Protein AF-A0A183C164-F1 (afdb_monomer_lite)

Foldseek 3Di:
DPDPPVVVVVVVVVVVVVVVVVVVVVVVVQVVLFVCQQVCQPPPCSQQPPPRPQKKAQPDPPDPDPGRIGGPVPPPPRPDIGD

Secondary structure (DSSP, 8-state):
--SHHHHHHHHHHHHHHHHHHHHHHHHHHHHHHHHHHHTTTT-HHHHHSTT-TTEEEE--SS---S-SEEEGGG-TT-SSEE-

Radius of gyration: 20.53 Å; chains: 1; bounding box: 67×19×35 Å

Sequence (83 aa):
MRFWVAASVLFAIVVVSLGKASEQQKKDDLRAKRQICQGFSSQYSACILQKYDQCAWCNDADYRGPHRCDVKSAMKGCLQIVQ

pLDDT: mean 72.92, std 12.19, range [46.06, 88.62]

Structure (mmCIF, N/CA/C/O backbone):
data_AF-A0A183C164-F1
#
_entry.id   AF-A0A183C164-F1
#
loop_
_atom_site.group_PDB
_atom_site.id
_atom_site.type_symbol
_atom_site.label_atom_id
_atom_site.label_alt_id
_atom_site.label_comp_id
_atom_site.label_asym_id
_atom_site.label_entity_id
_atom_site.label_seq_id
_atom_site.pdbx_PDB_ins_code
_atom_site.Cartn_x
_atom_site.Cartn_y
_atom_site.Cartn_z
_atom_site.occupancy
_atom_site.B_iso_or_equiv
_atom_site.auth_seq_id
_atom_site.auth_comp_id
_atom_site.auth_asym_id
_atom_site.auth_atom_id
_atom_site.pdbx_PDB_model_num
ATOM 1 N N . MET A 1 1 ? -56.654 10.828 16.999 1.00 46.12 1 MET A N 1
ATOM 2 C CA . MET A 1 1 ? -55.782 9.929 16.205 1.00 46.12 1 MET A CA 1
ATOM 3 C C . MET A 1 1 ? -54.669 10.735 15.510 1.00 46.12 1 MET A C 1
ATOM 5 O O . MET A 1 1 ? -54.782 10.996 14.325 1.00 46.12 1 MET A O 1
ATOM 9 N N . ARG A 1 2 ? -53.632 11.230 16.213 1.00 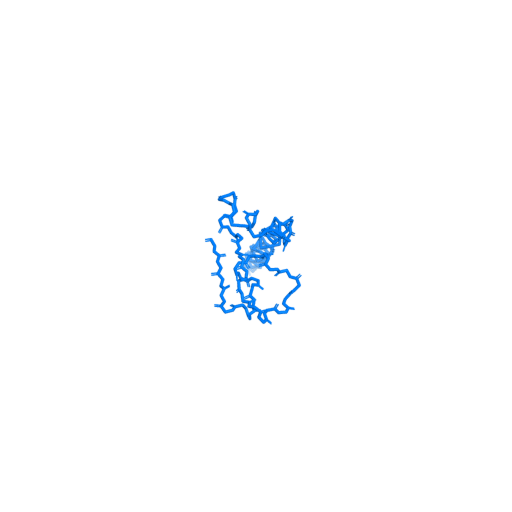48.97 2 ARG A N 1
ATOM 10 C CA . ARG A 1 2 ? -52.532 12.015 15.583 1.00 48.97 2 ARG A CA 1
ATOM 11 C C . ARG A 1 2 ? -51.160 11.833 16.267 1.00 48.97 2 ARG A C 1
ATOM 13 O O . ARG A 1 2 ? -50.343 12.737 16.232 1.00 48.97 2 ARG A O 1
ATOM 20 N N . PHE A 1 3 ? -50.894 10.684 16.892 1.00 46.06 3 PHE A N 1
ATOM 21 C CA . PHE A 1 3 ? -49.607 10.437 17.576 1.00 46.06 3 PHE A CA 1
ATOM 22 C C . PHE A 1 3 ? -48.676 9.459 16.844 1.00 46.06 3 PHE A C 1
ATOM 24 O O . PHE A 1 3 ? -47.525 9.310 17.230 1.00 46.06 3 PHE A O 1
ATOM 31 N N . TRP A 1 4 ? -49.131 8.830 15.757 1.00 49.09 4 TRP A N 1
ATOM 32 C CA . TRP A 1 4 ? -48.354 7.795 15.062 1.00 49.09 4 TRP A CA 1
ATOM 33 C C . TRP A 1 4 ? -47.408 8.323 13.973 1.00 49.09 4 TRP A C 1
ATOM 35 O O . TRP A 1 4 ? -46.435 7.659 13.645 1.00 49.09 4 TRP A O 1
ATOM 45 N N . VAL A 1 5 ? -47.635 9.528 13.442 1.00 51.97 5 VAL A N 1
ATOM 46 C CA . VAL A 1 5 ? -46.840 10.052 12.312 1.00 51.97 5 VAL A CA 1
ATOM 47 C C . VAL A 1 5 ? -45.482 10.606 12.764 1.00 51.97 5 VAL A C 1
ATOM 49 O O . VAL A 1 5 ? -44.490 10.472 12.054 1.00 51.97 5 VAL A O 1
ATOM 52 N N . ALA A 1 6 ? -45.400 11.185 13.966 1.00 52.22 6 ALA A N 1
ATOM 53 C CA . ALA A 1 6 ? -44.165 11.797 14.463 1.00 52.22 6 ALA A CA 1
ATOM 54 C C . ALA A 1 6 ? -43.059 10.763 14.751 1.00 52.22 6 ALA A C 1
ATOM 56 O O . ALA A 1 6 ? -41.886 11.021 14.487 1.00 52.22 6 ALA A O 1
ATOM 57 N N . ALA A 1 7 ? -43.432 9.572 15.230 1.00 53.53 7 ALA A N 1
ATOM 58 C CA . ALA A 1 7 ? -42.484 8.505 15.545 1.00 53.53 7 ALA A CA 1
ATOM 59 C C . ALA A 1 7 ? -41.797 7.937 14.288 1.00 53.53 7 ALA A C 1
ATOM 61 O O . ALA A 1 7 ? -40.596 7.671 14.309 1.00 53.53 7 ALA A O 1
ATOM 62 N N . SER A 1 8 ? -42.524 7.815 13.171 1.00 55.44 8 SER A N 1
ATOM 63 C CA . SER A 1 8 ? -41.977 7.295 11.910 1.00 55.44 8 SER A CA 1
ATOM 64 C C . SER A 1 8 ? -40.960 8.239 11.260 1.00 55.44 8 SER A C 1
ATOM 66 O O . SER A 1 8 ? -39.982 7.779 10.674 1.00 55.44 8 SER A O 1
ATOM 68 N N . VAL A 1 9 ? -41.148 9.557 11.394 1.00 56.38 9 VAL A N 1
ATOM 69 C CA . VAL A 1 9 ? -40.227 10.562 10.833 1.00 56.38 9 VAL A CA 1
ATOM 70 C C . VAL A 1 9 ? -38.914 10.609 11.620 1.00 56.38 9 VAL A C 1
ATOM 72 O O . VAL A 1 9 ? -37.840 10.651 11.023 1.00 56.38 9 VAL A O 1
ATOM 75 N N . LEU A 1 10 ? -38.981 10.522 12.953 1.00 56.09 10 LEU A N 1
ATOM 76 C CA . LEU A 1 10 ? -37.794 10.448 13.812 1.00 56.09 10 LEU A CA 1
ATOM 77 C C . LEU A 1 10 ? -36.955 9.196 13.522 1.00 56.09 10 LEU A C 1
ATOM 79 O O . LEU A 1 10 ? -35.732 9.287 13.423 1.00 56.09 10 LEU A O 1
ATOM 83 N N . PHE A 1 11 ? -37.603 8.049 13.305 1.00 56.28 11 PHE A N 1
ATOM 84 C CA . PHE A 1 11 ? -36.906 6.810 12.954 1.00 56.28 11 PHE A CA 1
ATOM 85 C C . PHE A 1 11 ? -36.185 6.913 11.602 1.00 56.28 11 PHE A C 1
ATOM 87 O O . PHE A 1 11 ? -35.027 6.515 11.487 1.00 56.28 11 PHE A O 1
ATOM 94 N N . ALA A 1 12 ? -36.823 7.509 10.590 1.00 58.09 12 ALA A N 1
ATOM 95 C CA . ALA A 1 12 ? -36.212 7.691 9.273 1.00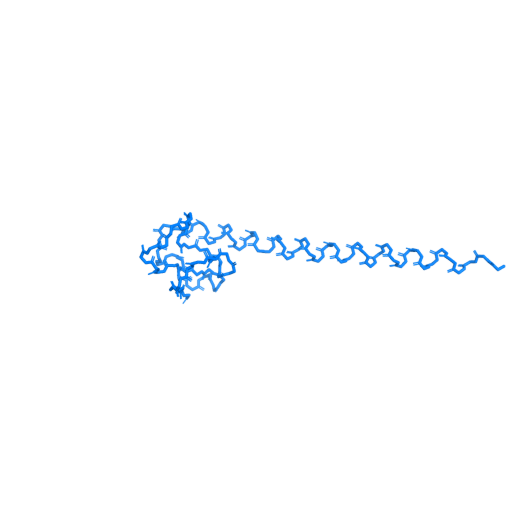 58.09 12 ALA A CA 1
ATOM 96 C C . ALA A 1 12 ? -34.974 8.609 9.314 1.00 58.09 12 ALA A C 1
ATOM 98 O O . ALA A 1 12 ? -33.957 8.305 8.690 1.00 58.09 12 ALA A O 1
ATOM 99 N N . ILE A 1 13 ? -35.021 9.702 10.084 1.00 59.78 13 ILE A N 1
ATOM 100 C CA . ILE A 1 13 ? -33.893 10.641 10.211 1.00 59.78 13 ILE A CA 1
ATOM 101 C C . ILE A 1 13 ? -32.706 9.979 10.921 1.00 59.78 13 ILE A C 1
ATOM 103 O O . ILE A 1 13 ? -31.563 10.135 10.483 1.00 59.78 13 ILE A O 1
ATOM 107 N N . VAL A 1 14 ? -32.960 9.204 11.979 1.00 58.69 14 VAL A N 1
ATOM 108 C CA . VAL A 1 14 ? -31.911 8.484 12.719 1.00 58.69 14 VAL A CA 1
ATOM 109 C C . VAL A 1 14 ? -31.226 7.450 11.819 1.00 58.69 14 VAL A C 1
ATOM 111 O O . VAL A 1 14 ? -29.999 7.442 11.730 1.00 58.69 14 VAL A O 1
ATOM 114 N N . VAL A 1 15 ? -31.990 6.651 11.066 1.00 59.31 15 VAL A N 1
ATOM 115 C CA . VAL A 1 15 ? -31.435 5.633 10.152 1.00 59.31 15 VAL A CA 1
ATOM 116 C C . VAL A 1 15 ? -30.619 6.266 9.016 1.00 59.31 15 VAL A C 1
ATOM 118 O O . VAL A 1 15 ? -29.525 5.793 8.706 1.00 59.31 15 VAL A O 1
ATOM 121 N N . VAL A 1 16 ? -31.087 7.375 8.432 1.00 59.00 16 VAL A N 1
ATOM 122 C CA . VAL A 1 16 ? -30.343 8.102 7.384 1.00 59.00 16 VAL A CA 1
ATOM 123 C C . VAL A 1 16 ? -29.051 8.722 7.927 1.00 59.00 16 VAL A C 1
ATOM 125 O O . VAL A 1 16 ? -28.035 8.748 7.226 1.00 59.00 16 VAL A O 1
ATOM 128 N N . SER A 1 17 ? -29.063 9.194 9.174 1.00 57.44 17 SER A N 1
ATOM 129 C CA . SER A 1 17 ? -27.886 9.787 9.824 1.00 57.44 17 SER A CA 1
ATOM 130 C C . SER A 1 17 ? -26.832 8.729 10.168 1.00 57.44 17 SER A C 1
ATOM 132 O O . SER A 1 17 ? -25.644 8.949 9.931 1.00 57.44 17 SER A O 1
ATOM 134 N N . LEU A 1 18 ? -27.264 7.552 10.633 1.00 57.09 18 LEU A N 1
ATOM 135 C CA . LEU A 1 18 ? -26.402 6.383 10.857 1.00 57.09 18 LEU A CA 1
ATOM 136 C C . LEU A 1 18 ? -25.788 5.855 9.552 1.00 57.09 18 LEU A C 1
ATOM 138 O O . LEU A 1 18 ? -24.591 5.564 9.510 1.00 57.09 18 LEU A O 1
ATOM 142 N N . GLY A 1 19 ? -26.572 5.791 8.470 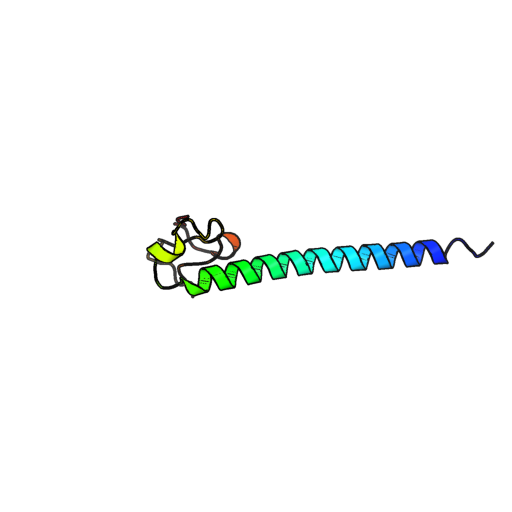1.00 57.56 19 GLY A N 1
ATOM 143 C CA . GLY A 1 19 ? -26.081 5.378 7.150 1.00 57.56 19 GLY A CA 1
ATOM 144 C C . GLY A 1 19 ? -24.994 6.310 6.605 1.00 57.56 19 GLY A C 1
ATOM 145 O O . GLY A 1 19 ? -23.939 5.848 6.166 1.00 57.56 19 GLY A O 1
ATOM 146 N N . LYS A 1 20 ? -25.199 7.630 6.720 1.00 59.38 20 LYS A N 1
ATOM 147 C CA . LYS A 1 20 ? -24.196 8.633 6.324 1.00 59.38 20 LYS A CA 1
ATOM 148 C C . LYS A 1 20 ? -22.918 8.554 7.164 1.00 59.38 20 LYS A C 1
ATOM 150 O O . LYS A 1 20 ? -21.828 8.672 6.607 1.00 59.38 20 LYS A O 1
ATOM 155 N N . ALA A 1 21 ? -23.031 8.325 8.473 1.00 61.62 21 ALA A N 1
ATOM 156 C CA . ALA A 1 21 ? -21.870 8.205 9.354 1.00 61.62 21 ALA A CA 1
ATOM 157 C C . ALA A 1 21 ? -20.986 7.003 8.982 1.00 61.62 21 ALA A C 1
ATOM 159 O O . ALA A 1 21 ? -19.767 7.139 8.921 1.00 61.62 21 ALA A O 1
ATOM 160 N N . SER A 1 22 ? -21.588 5.855 8.657 1.00 62.84 22 SER A N 1
ATOM 161 C CA . SER A 1 22 ? -20.845 4.636 8.305 1.00 62.84 22 SER A CA 1
ATOM 162 C C . SER A 1 22 ? -20.081 4.763 6.977 1.00 62.84 22 SER A C 1
ATOM 164 O O . SER A 1 22 ? -18.929 4.336 6.867 1.00 62.84 22 SER A O 1
ATOM 166 N N . GLU A 1 23 ? -20.672 5.421 5.973 1.00 67.12 23 GLU A N 1
ATOM 167 C CA . GLU A 1 23 ? -19.980 5.729 4.713 1.00 67.12 23 GLU A CA 1
ATOM 168 C C . GLU A 1 23 ? -18.805 6.687 4.908 1.00 67.12 23 GLU A C 1
ATOM 170 O O . GLU A 1 23 ? -17.744 6.509 4.302 1.00 67.12 23 GLU A O 1
ATOM 175 N N . GLN A 1 24 ? -18.987 7.699 5.756 1.00 70.44 24 GLN A N 1
ATOM 176 C CA . GLN A 1 24 ? -17.926 8.642 6.079 1.00 70.44 24 GLN A CA 1
ATOM 177 C C . GLN A 1 24 ? -16.784 7.940 6.822 1.00 70.44 24 GLN A C 1
ATOM 179 O O . GLN A 1 24 ? -15.622 8.159 6.494 1.00 70.44 24 GLN A O 1
ATOM 184 N N . GLN A 1 25 ? -17.115 7.035 7.745 1.00 71.38 25 GLN A N 1
ATOM 185 C CA . GLN A 1 25 ? -16.145 6.263 8.518 1.00 71.38 25 GLN A CA 1
ATOM 186 C C . GLN A 1 25 ? -15.299 5.343 7.625 1.00 71.38 25 GLN A C 1
ATOM 188 O O . GLN A 1 25 ? -14.082 5.290 7.775 1.00 71.38 25 GLN A O 1
ATOM 193 N N . LYS A 1 26 ? -15.909 4.685 6.628 1.00 71.94 26 LYS A N 1
ATOM 194 C CA . LYS A 1 26 ? -15.167 3.904 5.619 1.00 71.94 26 LYS A CA 1
ATOM 195 C C . LYS A 1 26 ? -14.232 4.765 4.774 1.00 71.94 26 LYS A C 1
ATOM 197 O O . LYS A 1 26 ? -13.127 4.334 4.457 1.00 71.94 26 LYS A O 1
ATOM 202 N N . LYS A 1 27 ? -14.674 5.959 4.371 1.00 75.94 27 LYS A N 1
ATOM 203 C CA . LYS A 1 27 ? -13.843 6.890 3.589 1.00 75.94 27 LYS A CA 1
ATOM 204 C C . LYS A 1 27 ? -12.665 7.406 4.414 1.00 75.94 27 LYS A C 1
ATOM 206 O O . LYS A 1 27 ? -11.570 7.537 3.872 1.00 75.94 27 LYS A O 1
ATOM 211 N N . ASP A 1 28 ? -12.889 7.666 5.698 1.00 81.00 28 ASP A N 1
ATOM 212 C CA . ASP A 1 28 ? -11.856 8.129 6.621 1.00 81.00 28 ASP A CA 1
ATOM 213 C C . ASP A 1 28 ? -10.816 7.038 6.910 1.00 81.00 28 ASP A C 1
ATOM 215 O O . ASP A 1 28 ? -9.622 7.283 6.767 1.00 81.00 28 ASP A O 1
ATOM 219 N N . ASP A 1 29 ? -11.259 5.800 7.149 1.00 79.94 29 ASP A N 1
ATOM 220 C CA . ASP A 1 29 ? -10.387 4.626 7.290 1.00 79.94 29 ASP A CA 1
ATOM 221 C C . ASP A 1 29 ? -9.500 4.420 6.051 1.00 79.94 29 ASP A C 1
ATOM 223 O O . ASP A 1 29 ? -8.281 4.270 6.159 1.00 79.94 29 ASP A O 1
ATOM 227 N N . LEU A 1 30 ? -10.088 4.498 4.851 1.00 78.62 30 LEU A N 1
ATOM 228 C CA . LEU A 1 30 ? -9.334 4.364 3.604 1.00 78.62 30 LEU A CA 1
ATOM 229 C C . LEU A 1 30 ? -8.301 5.486 3.440 1.00 78.62 30 LEU A C 1
ATOM 231 O O . LEU A 1 30 ? -7.198 5.248 2.947 1.00 78.62 30 LEU A O 1
ATOM 235 N N . ARG A 1 31 ? -8.657 6.710 3.845 1.00 82.88 31 ARG A N 1
ATOM 236 C CA . ARG A 1 31 ? -7.777 7.880 3.788 1.00 82.88 31 ARG A CA 1
ATOM 237 C C . ARG A 1 31 ? -6.623 7.759 4.782 1.00 82.88 31 ARG A C 1
ATOM 239 O O . ARG A 1 31 ? -5.484 8.000 4.386 1.00 82.88 31 ARG A O 1
ATOM 246 N N . ALA A 1 32 ? -6.899 7.347 6.017 1.00 82.62 32 ALA A N 1
ATOM 247 C CA . ALA A 1 32 ? -5.889 7.122 7.047 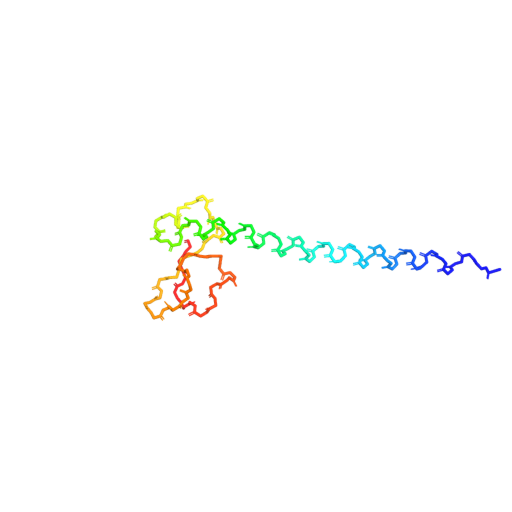1.00 82.62 32 ALA A CA 1
ATOM 248 C C . ALA A 1 32 ? -4.887 6.042 6.611 1.00 82.62 32 ALA A C 1
ATOM 250 O O . ALA A 1 32 ? -3.676 6.263 6.657 1.00 82.62 32 ALA A O 1
ATOM 251 N N . LYS A 1 33 ? -5.380 4.916 6.074 1.00 80.75 33 LYS A N 1
ATOM 252 C CA . LYS A 1 33 ? -4.533 3.853 5.504 1.00 80.75 33 LYS A CA 1
ATOM 253 C C . LYS A 1 33 ? -3.667 4.363 4.356 1.00 80.75 33 LYS A C 1
ATOM 255 O O . LYS A 1 33 ? -2.477 4.066 4.302 1.00 80.75 33 LYS A O 1
ATOM 260 N N . ARG A 1 34 ? -4.232 5.193 3.476 1.00 81.56 34 ARG A N 1
ATOM 261 C CA . ARG A 1 34 ? -3.488 5.833 2.383 1.00 81.56 34 ARG A CA 1
ATOM 262 C C . ARG A 1 34 ? -2.333 6.692 2.873 1.00 81.56 34 ARG A C 1
ATOM 264 O O . ARG A 1 34 ? -1.240 6.576 2.337 1.00 81.56 34 ARG A O 1
ATOM 271 N N . GLN A 1 35 ? -2.560 7.536 3.876 1.00 83.44 35 GLN A N 1
ATOM 272 C CA . GLN A 1 35 ? -1.517 8.415 4.414 1.00 83.44 35 GLN A CA 1
ATOM 273 C C . GLN A 1 35 ? -0.348 7.621 4.996 1.00 83.44 35 GLN A C 1
ATOM 275 O O . GLN A 1 35 ? 0.805 8.002 4.807 1.00 83.44 35 GLN A O 1
ATOM 280 N N . ILE A 1 36 ? -0.649 6.494 5.642 1.00 80.81 36 ILE A N 1
ATOM 281 C CA . ILE A 1 36 ? 0.360 5.570 6.149 1.00 80.81 36 ILE A CA 1
ATOM 282 C C . ILE A 1 36 ? 1.200 5.015 4.988 1.00 80.81 36 ILE A C 1
ATOM 284 O O . ILE A 1 36 ? 2.417 5.163 5.009 1.00 80.81 36 ILE A O 1
ATOM 288 N N . CYS A 1 37 ? 0.574 4.465 3.942 1.00 82.00 37 CYS A N 1
ATOM 289 C CA . CYS A 1 37 ? 1.300 3.891 2.799 1.00 82.00 37 CYS A CA 1
ATOM 290 C C . CYS A 1 37 ? 2.075 4.940 1.984 1.00 82.00 37 CYS A C 1
ATOM 292 O O . CYS A 1 37 ? 3.194 4.690 1.537 1.00 82.00 37 CYS A O 1
ATOM 294 N N . GLN A 1 38 ? 1.509 6.138 1.820 1.00 76.88 38 GLN A N 1
ATOM 295 C CA . GLN A 1 38 ? 2.147 7.240 1.096 1.00 76.88 38 GLN A CA 1
ATOM 296 C C . GLN A 1 38 ? 3.415 7.746 1.794 1.00 76.88 38 GLN A C 1
ATOM 298 O O . GLN A 1 38 ? 4.331 8.196 1.110 1.00 76.88 38 GLN A O 1
ATOM 303 N N . GLY A 1 39 ? 3.531 7.592 3.118 1.00 75.88 39 GLY A N 1
ATOM 304 C CA . GLY A 1 39 ? 4.778 7.856 3.849 1.00 75.88 39 GLY A CA 1
ATOM 305 C C . GLY A 1 39 ? 5.956 6.969 3.416 1.00 75.88 39 GLY A C 1
ATOM 306 O O . GLY A 1 39 ? 7.109 7.310 3.671 1.00 75.88 39 GLY A O 1
ATOM 307 N N . PHE A 1 40 ? 5.679 5.866 2.713 1.00 75.62 40 PHE A N 1
ATOM 308 C CA . PHE A 1 40 ? 6.659 4.881 2.250 1.00 75.62 40 PHE A CA 1
ATOM 309 C C . PHE A 1 40 ? 6.726 4.779 0.716 1.00 75.62 40 PHE A C 1
ATOM 311 O O . PHE A 1 40 ? 7.322 3.843 0.181 1.00 75.62 40 PHE A O 1
ATOM 318 N N . SER A 1 41 ? 6.165 5.753 -0.016 1.00 68.94 41 SER A N 1
ATOM 319 C CA . SER A 1 41 ? 6.020 5.714 -1.482 1.00 68.94 41 SER A CA 1
ATOM 320 C C . SER A 1 41 ? 7.316 5.534 -2.274 1.00 68.94 41 SER A C 1
ATOM 322 O O . SER A 1 41 ? 7.257 5.118 -3.430 1.00 68.94 41 SER A O 1
ATOM 324 N N . SER A 1 42 ? 8.467 5.844 -1.672 1.00 69.12 42 SER A N 1
ATOM 325 C CA . SER A 1 42 ? 9.781 5.805 -2.326 1.00 69.12 42 SER A CA 1
ATOM 326 C C . SER A 1 42 ? 10.622 4.574 -1.981 1.00 69.12 42 SER A C 1
ATOM 328 O O . SER A 1 42 ? 11.688 4.402 -2.564 1.00 69.12 42 SER A O 1
ATOM 330 N N . GLN A 1 43 ? 10.187 3.717 -1.051 1.00 76.88 43 GLN A N 1
ATOM 331 C CA . GLN A 1 43 ? 10.974 2.560 -0.616 1.00 76.88 43 GLN A CA 1
ATOM 332 C C . GLN A 1 43 ? 10.123 1.290 -0.597 1.00 76.88 43 GLN A C 1
ATOM 334 O O . GLN A 1 43 ? 9.273 1.122 0.274 1.00 76.88 43 GLN A O 1
ATOM 339 N N . TYR A 1 44 ? 10.411 0.370 -1.525 1.00 77.12 44 TYR A N 1
ATOM 340 C CA . TYR A 1 44 ? 9.778 -0.951 -1.597 1.00 77.12 44 TYR A CA 1
ATOM 341 C C . TYR A 1 44 ? 9.817 -1.663 -0.242 1.00 77.12 44 TYR A C 1
ATOM 343 O O . TYR A 1 44 ? 8.779 -1.989 0.319 1.00 77.12 44 TYR A O 1
ATOM 351 N N . SER A 1 45 ? 11.004 -1.807 0.346 1.00 79.19 45 SER A N 1
ATOM 352 C CA . SER A 1 45 ? 11.193 -2.470 1.640 1.00 79.19 45 SER A CA 1
ATOM 353 C C . SER A 1 45 ? 10.352 -1.851 2.756 1.00 79.19 45 SER A C 1
AT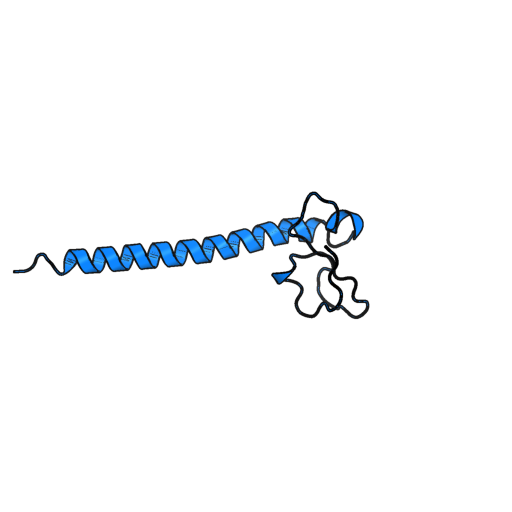OM 355 O O . SER A 1 45 ? 9.809 -2.585 3.570 1.00 79.19 45 SER A O 1
ATOM 357 N N . ALA A 1 46 ? 10.195 -0.526 2.779 1.00 78.06 46 ALA A N 1
ATOM 358 C CA . ALA A 1 46 ? 9.380 0.162 3.778 1.00 78.06 46 ALA A CA 1
ATOM 359 C C . ALA A 1 46 ? 7.869 -0.012 3.550 1.00 78.06 46 ALA A C 1
ATOM 361 O O . ALA A 1 46 ? 7.110 -0.010 4.515 1.00 78.06 46 ALA A O 1
ATOM 362 N N . CYS A 1 47 ? 7.454 -0.203 2.296 1.00 81.56 47 CYS A N 1
ATOM 363 C CA . CYS A 1 47 ? 6.072 -0.476 1.915 1.00 81.56 47 CYS A CA 1
ATOM 364 C C . CYS A 1 47 ? 5.623 -1.900 2.287 1.00 81.56 47 CYS A C 1
ATOM 366 O O . CYS A 1 47 ? 4.545 -2.062 2.849 1.00 81.56 47 CYS A O 1
ATOM 368 N N . ILE A 1 48 ? 6.459 -2.908 1.996 1.00 80.81 48 ILE A N 1
ATOM 369 C CA . ILE A 1 48 ? 6.168 -4.339 2.243 1.00 80.81 48 ILE A CA 1
ATOM 370 C C . ILE A 1 48 ? 6.558 -4.777 3.668 1.00 80.81 48 ILE A C 1
ATOM 372 O O . ILE A 1 48 ? 6.302 -5.901 4.095 1.00 80.81 48 ILE A O 1
ATOM 376 N N . LEU A 1 49 ? 7.237 -3.918 4.435 1.00 72.44 49 LEU A N 1
ATOM 377 C CA . LEU A 1 49 ? 7.592 -4.226 5.819 1.00 72.44 49 LEU A CA 1
ATOM 378 C C . LEU A 1 49 ? 6.308 -4.532 6.609 1.00 72.44 49 LEU A C 1
ATOM 380 O O . LEU A 1 49 ? 5.381 -3.725 6.623 1.00 72.44 49 LEU A O 1
ATOM 384 N N . GLN A 1 50 ? 6.290 -5.676 7.308 1.00 57.91 50 GLN A N 1
ATOM 385 C CA . GLN A 1 50 ? 5.124 -6.311 7.962 1.00 57.91 50 GLN A CA 1
ATOM 386 C C . GLN A 1 50 ? 4.258 -5.422 8.879 1.00 57.91 50 GLN A C 1
ATOM 388 O O . GLN A 1 50 ? 3.216 -5.857 9.363 1.00 57.91 50 GLN A O 1
ATOM 393 N N . LYS A 1 51 ? 4.658 -4.178 9.150 1.00 55.66 51 LYS A N 1
ATOM 394 C CA . LYS A 1 51 ? 3.868 -3.232 9.940 1.00 55.66 51 L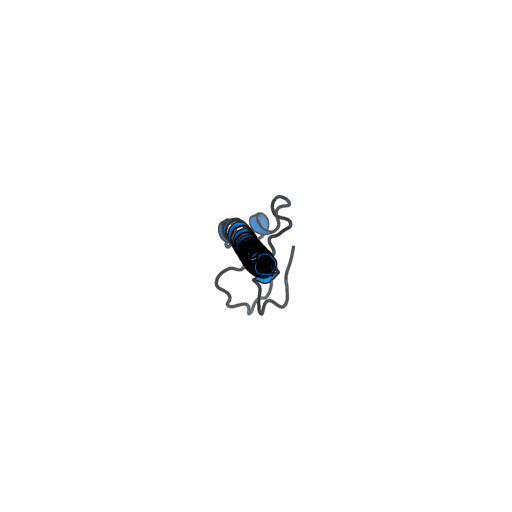YS A CA 1
ATOM 395 C C . LYS A 1 51 ? 2.624 -2.718 9.215 1.00 55.66 51 LYS A C 1
ATOM 397 O O . LYS A 1 51 ? 1.745 -2.179 9.886 1.00 55.66 51 LYS A O 1
ATOM 402 N N . TYR A 1 52 ? 2.517 -2.899 7.898 1.00 66.50 52 TYR A N 1
ATOM 403 C CA . TYR A 1 52 ? 1.400 -2.367 7.123 1.00 66.50 52 TYR A CA 1
ATOM 404 C C . TYR A 1 52 ? 0.812 -3.391 6.155 1.00 66.50 52 TYR A C 1
ATOM 406 O O . TYR A 1 52 ? 0.848 -3.191 4.950 1.00 66.50 52 TYR A O 1
ATOM 414 N N . ASP A 1 53 ? 0.176 -4.434 6.698 1.00 71.38 53 ASP A N 1
ATOM 415 C CA . ASP A 1 53 ? -0.595 -5.442 5.939 1.00 71.38 53 ASP A CA 1
ATOM 416 C C . ASP A 1 53 ? -1.573 -4.822 4.917 1.00 71.38 53 ASP A C 1
ATOM 418 O O . ASP A 1 53 ? -1.910 -5.410 3.905 1.00 71.38 53 ASP A O 1
ATOM 422 N N . GLN A 1 54 ? -1.999 -3.583 5.138 1.00 78.12 54 GLN A N 1
ATOM 423 C CA . GLN A 1 54 ? -2.911 -2.835 4.273 1.00 78.12 54 GLN A CA 1
ATOM 424 C C . GLN A 1 54 ? -2.253 -2.020 3.146 1.00 78.12 54 GLN A C 1
ATOM 426 O O . GLN A 1 54 ? -2.973 -1.474 2.301 1.00 78.12 54 GLN A O 1
ATOM 431 N N . CYS A 1 55 ? -0.924 -1.942 3.108 1.00 83.81 55 CYS A N 1
ATOM 432 C CA . CYS A 1 55 ? -0.170 -1.324 2.024 1.00 83.81 55 CYS A CA 1
ATOM 433 C C . CYS A 1 55 ? 0.252 -2.375 1.005 1.00 83.81 55 CYS A C 1
ATOM 435 O O . CYS A 1 55 ? 0.511 -3.524 1.339 1.00 83.81 55 CYS A O 1
ATOM 437 N N . ALA A 1 56 ? 0.316 -1.967 -0.251 1.00 86.75 56 ALA A N 1
ATOM 438 C CA . ALA A 1 56 ? 0.833 -2.781 -1.325 1.00 86.75 56 ALA A CA 1
ATOM 439 C C . ALA A 1 56 ? 1.786 -1.942 -2.174 1.00 86.75 56 ALA A C 1
ATOM 441 O O . ALA A 1 56 ? 1.730 -0.709 -2.164 1.00 86.75 56 ALA A O 1
ATOM 442 N N . TRP A 1 57 ? 2.661 -2.610 -2.913 1.00 88.12 57 TRP A N 1
ATOM 443 C CA . TRP A 1 57 ? 3.591 -2.009 -3.852 1.00 88.12 57 TRP A CA 1
ATOM 444 C C . TRP A 1 57 ? 3.273 -2.414 -5.283 1.00 88.12 57 TRP A C 1
ATOM 446 O O . TRP A 1 57 ? 3.081 -3.588 -5.585 1.00 88.12 57 TRP A O 1
ATOM 456 N N . CYS A 1 58 ? 3.317 -1.449 -6.189 1.00 88.62 58 CYS A N 1
ATOM 457 C CA . CYS A 1 58 ? 3.205 -1.688 -7.607 1.00 88.62 58 CYS A CA 1
ATOM 458 C C . CYS A 1 58 ? 4.582 -1.952 -8.235 1.00 88.62 58 CYS A C 1
ATOM 460 O O . CYS A 1 58 ? 5.380 -1.030 -8.450 1.00 88.62 58 CYS A O 1
ATOM 462 N N . ASN A 1 59 ? 4.840 -3.220 -8.558 1.00 86.94 59 ASN A N 1
ATOM 463 C CA . ASN A 1 59 ? 6.045 -3.699 -9.236 1.00 86.94 59 ASN A CA 1
ATOM 464 C C . ASN A 1 59 ? 5.927 -3.684 -10.772 1.00 86.94 59 ASN A C 1
ATOM 466 O O . ASN A 1 59 ? 6.715 -4.301 -11.480 1.00 86.94 59 ASN A O 1
ATOM 470 N N . ASP A 1 60 ? 4.925 -2.994 -11.302 1.00 88.00 60 ASP A N 1
ATOM 471 C CA . ASP A 1 60 ? 4.746 -2.852 -12.738 1.00 88.00 60 ASP A CA 1
ATOM 472 C C . ASP A 1 60 ? 5.698 -1.773 -13.290 1.00 88.00 60 ASP A C 1
ATOM 474 O O . ASP A 1 60 ? 5.803 -0.669 -12.741 1.00 88.00 60 ASP A O 1
ATOM 478 N N . ALA A 1 61 ? 6.459 -2.108 -14.333 1.00 84.38 61 ALA A N 1
ATOM 479 C CA . ALA A 1 61 ? 7.469 -1.213 -14.900 1.00 84.38 61 ALA A CA 1
ATOM 480 C C . ALA A 1 61 ? 6.833 0.005 -15.590 1.00 84.38 61 ALA A C 1
ATOM 482 O O . ALA A 1 61 ? 7.360 1.114 -15.478 1.00 84.38 61 ALA A O 1
ATOM 483 N N . ASP A 1 62 ? 5.673 -0.196 -16.217 1.00 87.19 62 ASP A N 1
ATOM 484 C CA . ASP A 1 62 ? 4.926 0.797 -16.990 1.00 87.19 62 ASP A CA 1
ATOM 485 C C . ASP A 1 62 ? 3.948 1.622 -16.143 1.00 87.19 62 ASP A C 1
ATOM 487 O O . ASP A 1 62 ? 3.328 2.571 -16.635 1.00 87.19 62 ASP A O 1
ATOM 491 N N . TYR A 1 63 ? 3.820 1.311 -14.853 1.00 84.88 63 TYR A N 1
ATOM 492 C CA . TYR A 1 63 ? 2.932 2.026 -13.950 1.00 84.88 63 TYR A CA 1
ATOM 493 C C . TYR A 1 63 ? 3.335 3.494 -13.786 1.00 84.88 63 TYR A C 1
ATOM 495 O O . TYR A 1 63 ? 4.382 3.835 -13.230 1.00 84.88 63 TYR A O 1
ATOM 503 N N . ARG A 1 64 ? 2.437 4.378 -14.235 1.00 83.00 64 ARG A N 1
ATOM 504 C CA . ARG A 1 64 ? 2.577 5.843 -14.173 1.00 83.00 64 ARG A CA 1
ATOM 505 C C . ARG A 1 64 ? 1.770 6.492 -13.050 1.00 83.00 64 ARG A C 1
ATOM 507 O O . ARG A 1 64 ? 1.462 7.680 -13.120 1.00 83.00 64 ARG A O 1
ATOM 514 N N . GLY A 1 65 ? 1.373 5.720 -12.041 1.00 77.62 65 GLY A N 1
ATOM 515 C CA . GLY A 1 65 ? 0.671 6.278 -10.892 1.00 77.62 65 GLY A CA 1
ATOM 516 C C . GLY A 1 65 ? 1.581 7.161 -10.028 1.00 77.62 65 GLY A C 1
ATOM 517 O O . GLY A 1 65 ? 2.803 7.012 -10.059 1.00 77.62 65 GLY A O 1
ATOM 518 N N . PRO A 1 66 ? 0.997 8.070 -9.229 1.00 75.56 66 PRO A N 1
ATOM 519 C CA . PRO A 1 66 ? 1.750 9.041 -8.432 1.00 75.56 66 PRO A CA 1
ATOM 520 C C . PRO A 1 66 ? 2.619 8.390 -7.346 1.00 75.56 66 PRO A C 1
ATOM 522 O O . PRO A 1 66 ? 3.670 8.920 -6.998 1.00 75.56 66 PRO A O 1
ATOM 525 N N . HIS A 1 67 ? 2.200 7.233 -6.826 1.00 81.88 67 HIS A N 1
ATOM 526 C CA . HIS A 1 67 ? 2.923 6.482 -5.803 1.00 81.88 67 HIS A CA 1
ATOM 527 C C . HIS A 1 67 ? 2.945 5.000 -6.158 1.00 81.88 67 HIS A C 1
ATOM 529 O O . HIS A 1 67 ? 1.905 4.426 -6.495 1.00 81.88 67 HIS A O 1
ATOM 535 N N . ARG A 1 68 ? 4.127 4.381 -6.046 1.00 84.75 68 ARG A N 1
ATOM 536 C CA . ARG A 1 68 ? 4.280 2.926 -6.165 1.00 84.75 68 ARG A CA 1
ATOM 537 C C . ARG A 1 68 ? 3.855 2.191 -4.896 1.00 84.75 68 ARG A C 1
ATOM 539 O O . ARG A 1 68 ? 3.468 1.047 -5.030 1.00 84.75 68 ARG A O 1
ATOM 546 N N . CYS A 1 69 ? 3.866 2.824 -3.718 1.00 86.75 69 CYS A N 1
ATOM 547 C CA . CYS A 1 69 ? 3.258 2.287 -2.493 1.00 86.75 69 CYS A CA 1
ATOM 548 C C . CYS A 1 69 ? 1.924 2.983 -2.206 1.00 86.75 69 CYS A C 1
ATOM 550 O O . CYS A 1 69 ? 1.886 4.206 -2.068 1.00 86.75 69 CYS A O 1
ATOM 552 N N . ASP A 1 70 ? 0.844 2.221 -2.101 1.00 87.19 70 ASP A N 1
ATOM 553 C CA . ASP A 1 70 ? -0.500 2.702 -1.766 1.00 87.19 70 ASP A CA 1
ATOM 554 C C . ASP A 1 70 ? -1.333 1.510 -1.255 1.00 87.19 70 ASP A C 1
ATOM 556 O O . ASP A 1 70 ? -0.894 0.361 -1.294 1.00 87.19 70 ASP A O 1
ATOM 560 N N . VAL A 1 71 ? -2.549 1.748 -0.780 1.00 85.56 71 VAL A N 1
ATOM 561 C CA . VAL A 1 71 ? -3.471 0.659 -0.447 1.00 85.56 71 VAL A CA 1
ATOM 562 C C . VAL A 1 71 ? -3.881 -0.092 -1.717 1.00 85.56 71 VAL A C 1
ATOM 564 O O . VAL A 1 71 ? -4.068 0.499 -2.782 1.00 85.56 71 VAL A O 1
ATOM 567 N N . LYS A 1 72 ? -4.106 -1.404 -1.625 1.00 81.75 72 LYS A N 1
ATOM 568 C CA . LYS A 1 72 ? -4.484 -2.236 -2.786 1.00 81.75 72 LYS A CA 1
ATOM 569 C C . LYS A 1 72 ? -5.701 -1.698 -3.554 1.00 81.75 72 LYS A C 1
ATOM 571 O O . LYS A 1 72 ? -5.735 -1.730 -4.779 1.00 81.75 72 LYS A O 1
ATOM 576 N N . SER A 1 73 ? -6.686 -1.147 -2.843 1.00 80.38 73 SER A N 1
ATOM 577 C CA . SER A 1 73 ? -7.895 -0.547 -3.431 1.00 80.38 73 SER A CA 1
ATOM 578 C C . SER A 1 73 ? -7.632 0.742 -4.227 1.00 80.38 73 SER A C 1
ATOM 580 O O . SER A 1 73 ? -8.459 1.142 -5.049 1.00 80.38 73 SER A O 1
ATOM 582 N N . ALA A 1 74 ? -6.490 1.389 -3.999 1.00 79.50 74 ALA A N 1
ATOM 583 C CA . ALA A 1 74 ? -6.060 2.614 -4.658 1.00 79.50 74 ALA A CA 1
ATOM 584 C C . ALA A 1 74 ? -5.213 2.374 -5.913 1.00 79.50 74 ALA A C 1
ATOM 586 O O . ALA A 1 74 ? -5.164 3.255 -6.772 1.00 79.50 74 ALA A O 1
ATOM 587 N N . MET A 1 75 ? -4.585 1.201 -6.034 1.00 78.69 75 MET A N 1
ATOM 588 C CA . MET A 1 75 ? -3.693 0.822 -7.136 1.00 78.69 75 MET A CA 1
ATOM 589 C C . MET A 1 75 ? -4.448 0.451 -8.414 1.00 78.69 75 MET A C 1
ATOM 591 O O . MET A 1 75 ? -4.348 -0.659 -8.940 1.00 78.69 75 MET A O 1
ATOM 595 N N . LYS A 1 76 ? -5.235 1.391 -8.938 1.00 79.31 76 LYS A N 1
ATOM 596 C CA . LYS A 1 76 ? -5.925 1.202 -10.214 1.00 79.31 76 LYS A CA 1
ATOM 597 C C . LYS A 1 76 ? -4.911 1.228 -11.357 1.00 79.31 76 LYS A C 1
ATOM 599 O O . LYS A 1 76 ? -4.200 2.211 -11.527 1.00 79.31 76 LYS A O 1
ATOM 604 N N . GLY A 1 77 ? -4.875 0.153 -12.141 1.00 78.88 77 GLY A N 1
ATOM 605 C CA . GLY A 1 77 ? -3.985 0.025 -13.299 1.00 78.88 77 GLY A CA 1
ATOM 606 C C . GLY A 1 77 ? -2.610 -0.566 -12.989 1.00 78.88 77 GLY A C 1
ATOM 607 O O . GLY A 1 77 ? -1.800 -0.684 -13.899 1.00 78.88 77 GLY A O 1
ATOM 608 N N . CYS A 1 78 ? -2.344 -0.968 -11.744 1.00 84.12 78 CYS A N 1
ATOM 609 C CA . CYS A 1 78 ? -1.173 -1.781 -11.448 1.00 84.12 78 CYS A CA 1
ATOM 610 C C . CYS A 1 78 ? -1.475 -3.261 -11.718 1.00 84.12 78 CYS A C 1
ATOM 612 O O . CYS A 1 78 ? -2.354 -3.831 -11.070 1.00 84.12 78 CYS A O 1
ATOM 614 N N . LEU A 1 79 ? -0.753 -3.886 -12.651 1.00 83.38 79 LEU A N 1
ATOM 615 C CA . LEU A 1 79 ? -0.925 -5.309 -12.971 1.00 83.38 79 LEU A CA 1
ATOM 616 C C . LEU A 1 79 ? -0.133 -6.220 -12.026 1.00 83.38 79 LEU A C 1
ATOM 618 O O . LEU A 1 79 ? -0.546 -7.348 -11.765 1.00 83.38 79 LEU A O 1
ATOM 622 N N . GLN A 1 80 ? 0.979 -5.719 -11.484 1.00 86.25 80 GLN A N 1
ATOM 623 C CA . GLN A 1 80 ? 1.840 -6.452 -10.558 1.00 86.25 80 GLN A CA 1
ATOM 624 C C . GLN A 1 80 ? 1.853 -5.786 -9.187 1.00 86.25 80 GLN A C 1
ATOM 626 O O . GLN A 1 80 ? 2.658 -4.897 -8.920 1.00 86.25 80 GLN A O 1
ATOM 631 N N . ILE A 1 81 ? 0.947 -6.224 -8.316 1.00 85.94 81 ILE A N 1
ATOM 632 C CA . ILE A 1 81 ? 0.857 -5.751 -6.934 1.00 85.94 81 ILE A CA 1
ATOM 633 C C . ILE A 1 81 ? 1.554 -6.761 -6.018 1.00 85.94 81 ILE A C 1
ATOM 635 O O . ILE A 1 81 ? 1.239 -7.949 -6.055 1.00 85.94 81 ILE A O 1
ATOM 639 N N . VAL A 1 82 ? 2.470 -6.275 -5.186 1.00 83.25 82 VAL A N 1
ATOM 640 C CA . VAL A 1 82 ? 3.209 -7.037 -4.173 1.00 83.25 82 VAL A CA 1
ATOM 641 C C . VAL A 1 82 ? 2.787 -6.542 -2.792 1.00 83.25 82 VAL A C 1
ATOM 643 O O . VAL A 1 82 ? 2.644 -5.338 -2.600 1.00 83.25 82 VAL A O 1
ATOM 646 N N . GLN A 1 83 ? 2.545 -7.452 -1.854 1.00 74.50 83 GLN A N 1
ATOM 647 C CA . GLN A 1 83 ? 2.022 -7.177 -0.512 1.00 74.50 83 GLN A CA 1
ATOM 648 C C . GLN A 1 83 ? 2.817 -7.976 0.515 1.00 74.50 83 GLN A C 1
ATOM 650 O O . GLN A 1 83 ? 3.245 -9.098 0.154 1.00 74.50 83 GLN A O 1
#

Organism: Globodera pallida (NCBI:txid36090)